Protein AF-A0A7U5S021-F1 (afdb_monomer_lite)

Secondary structure (DSSP, 8-state):
-----SSPPP-----HHHHHHHHHHHHHTT--HHHHHHHHHHHHTTS-SPPPPPPSSPPPPP--

Foldseek 3Di:
DPPPDVDDDDDDDDDPQVVVQVQVFQVQVVHGPVRQVVQQVCCVVPVDVDHDDTDPDRRDGDDD

Sequence (64 aa):
MPSKHKHPAITPRPAPELRERAKLAVAEVNSTLNGHIIDFLRWLVGDTDELPPRPKKPIPPFKQ

pLDDT: mean 88.12, std 12.24, range [54.38, 98.12]

Radius of gyration: 14.22 Å; chains: 1; bounding box: 42×34×23 Å

Organism: NCBI:txid222805

Structure (mmCIF, N/CA/C/O backbone):
data_AF-A0A7U5S021-F1
#
_entry.id   AF-A0A7U5S021-F1
#
loop_
_atom_site.group_PDB
_atom_site.id
_atom_site.type_symbol
_atom_site.label_atom_id
_atom_site.label_alt_id
_atom_site.label_comp_id
_atom_site.label_asym_id
_atom_site.label_entity_id
_atom_site.label_seq_id
_atom_site.pdbx_PDB_ins_code
_atom_site.Cartn_x
_atom_site.Cartn_y
_atom_site.Cartn_z
_atom_site.occupancy
_atom_site.B_iso_or_equiv
_atom_site.auth_seq_id
_atom_site.auth_comp_id
_atom_site.auth_asym_id
_atom_site.auth_atom_id
_atom_site.pdbx_PDB_model_num
ATOM 1 N N . MET A 1 1 ? 30.753 -3.576 -8.527 1.00 54.38 1 MET A N 1
ATOM 2 C CA . MET A 1 1 ? 29.999 -4.162 -7.395 1.00 54.38 1 MET A CA 1
ATOM 3 C C . MET A 1 1 ? 28.651 -4.620 -7.933 1.00 54.38 1 MET A C 1
ATOM 5 O O . MET A 1 1 ? 27.930 -3.760 -8.425 1.00 54.38 1 MET A O 1
ATOM 9 N N . PRO A 1 2 ? 28.314 -5.921 -7.951 1.00 54.38 2 PRO A N 1
ATOM 10 C CA . PRO A 1 2 ? 26.998 -6.332 -8.421 1.00 54.38 2 PRO A CA 1
ATOM 11 C C . PRO A 1 2 ? 25.967 -5.940 -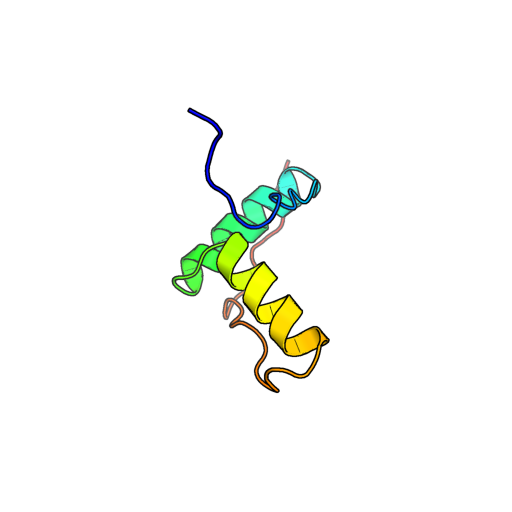7.357 1.00 54.38 2 PRO A C 1
ATOM 13 O O . PRO A 1 2 ? 26.124 -6.261 -6.179 1.00 54.38 2 PRO A O 1
ATOM 16 N N . SER A 1 3 ? 24.969 -5.160 -7.770 1.00 56.41 3 SER A N 1
ATOM 17 C CA . SER A 1 3 ? 23.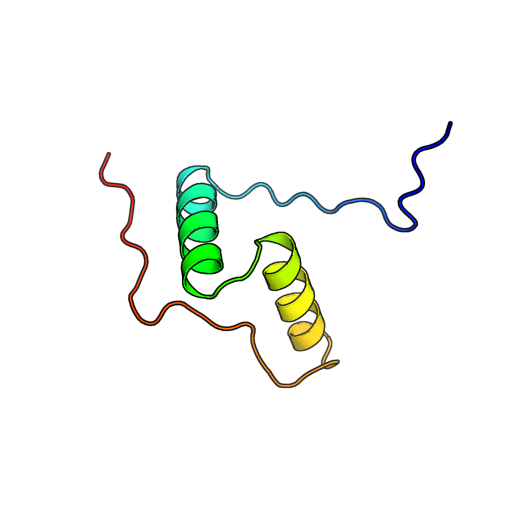912 -4.638 -6.904 1.00 56.41 3 SER A CA 1
ATOM 18 C C . SER A 1 3 ? 23.186 -5.793 -6.202 1.00 56.41 3 SER A C 1
ATOM 20 O O . SER A 1 3 ? 22.590 -6.652 -6.849 1.00 56.41 3 SER A O 1
ATOM 22 N N . LYS A 1 4 ? 23.302 -5.845 -4.868 1.00 60.31 4 LYS A N 1
ATOM 23 C CA . LYS A 1 4 ? 22.846 -6.934 -3.986 1.00 60.31 4 LYS A CA 1
ATOM 24 C C . LYS A 1 4 ? 21.341 -6.863 -3.695 1.00 60.31 4 LYS A C 1
ATOM 26 O O . LYS A 1 4 ? 20.937 -6.787 -2.536 1.00 60.31 4 LYS A O 1
ATOM 31 N N . HIS A 1 5 ? 20.493 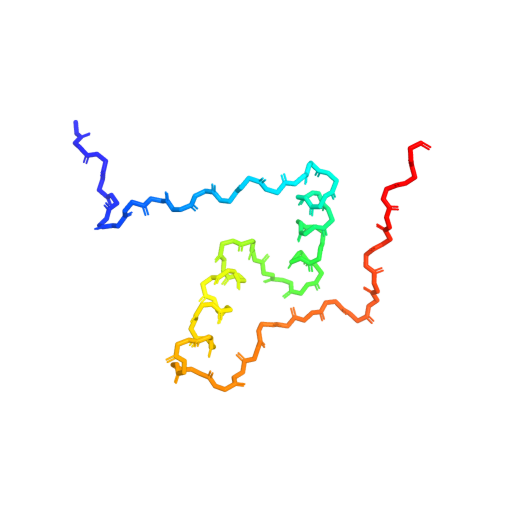-6.921 -4.712 1.00 62.94 5 HIS A N 1
ATOM 32 C CA . HIS A 1 5 ? 19.090 -7.260 -4.477 1.00 62.94 5 HIS A CA 1
ATOM 33 C C . HIS A 1 5 ? 18.923 -8.770 -4.652 1.00 62.94 5 HIS A C 1
ATOM 35 O O . HIS A 1 5 ? 19.037 -9.287 -5.758 1.00 62.94 5 HIS A O 1
ATOM 41 N N . LYS A 1 6 ? 18.684 -9.486 -3.539 1.00 69.38 6 LYS A N 1
ATOM 42 C CA . LYS A 1 6 ? 18.461 -10.949 -3.513 1.00 69.38 6 LYS A CA 1
ATOM 43 C C . LYS A 1 6 ? 17.309 -11.379 -4.437 1.00 69.38 6 LYS A C 1
ATOM 45 O O . LYS A 1 6 ? 17.292 -12.511 -4.906 1.00 69.38 6 LYS A O 1
ATOM 50 N N . HIS A 1 7 ? 16.379 -10.463 -4.712 1.00 75.62 7 HIS A N 1
ATOM 51 C CA . HIS A 1 7 ? 15.239 -10.655 -5.598 1.00 75.62 7 HIS A CA 1
ATOM 52 C C . HIS A 1 7 ? 15.143 -9.475 -6.580 1.00 75.62 7 HIS A C 1
ATOM 54 O O . HIS A 1 7 ? 15.288 -8.328 -6.141 1.00 75.62 7 HIS A O 1
ATOM 60 N N . PRO A 1 8 ? 14.912 -9.717 -7.884 1.00 77.62 8 PRO A N 1
ATOM 61 C CA . PRO A 1 8 ? 14.681 -8.653 -8.855 1.00 77.62 8 PRO A CA 1
ATOM 62 C C . PRO A 1 8 ? 13.485 -7.779 -8.465 1.00 77.62 8 PRO A C 1
ATOM 64 O O . PRO A 1 8 ? 12.472 -8.279 -7.978 1.00 77.62 8 PRO A O 1
ATOM 67 N N . ALA A 1 9 ? 13.587 -6.472 -8.705 1.00 76.94 9 ALA A N 1
ATOM 68 C CA . ALA A 1 9 ? 12.482 -5.558 -8.455 1.00 76.94 9 ALA A CA 1
ATOM 69 C C . ALA A 1 9 ? 11.348 -5.800 -9.460 1.00 76.94 9 ALA A C 1
ATOM 71 O O . ALA A 1 9 ? 11.556 -5.742 -10.673 1.00 76.94 9 ALA A O 1
ATOM 72 N N . ILE A 1 10 ? 10.129 -5.986 -8.959 1.00 81.06 10 ILE A N 1
ATOM 73 C CA . ILE A 1 10 ? 8.923 -5.908 -9.783 1.00 81.06 10 ILE A CA 1
ATOM 74 C C . ILE A 1 10 ? 8.516 -4.438 -9.823 1.00 81.06 10 ILE A C 1
ATOM 76 O O . ILE A 1 10 ? 8.269 -3.832 -8.784 1.00 81.06 10 ILE A O 1
ATOM 80 N N . THR A 1 11 ? 8.480 -3.844 -11.017 1.00 80.25 11 THR A N 1
ATOM 81 C CA . THR A 1 11 ? 8.063 -2.444 -11.198 1.00 80.25 11 THR A CA 1
ATOM 82 C C . THR A 1 11 ? 6.732 -2.401 -11.946 1.00 80.25 11 THR A C 1
ATOM 84 O O . THR A 1 11 ? 6.733 -2.455 -13.180 1.00 80.25 11 THR A O 1
ATOM 87 N N . PRO A 1 12 ? 5.592 -2.294 -11.238 1.00 77.81 12 PRO A N 1
ATOM 88 C CA . PRO A 1 12 ? 4.296 -2.091 -11.868 1.00 77.81 12 PRO A CA 1
ATOM 89 C C . PRO A 1 12 ? 4.309 -0.830 -12.739 1.00 77.81 12 PRO A C 1
ATOM 91 O O . PRO A 1 12 ? 4.921 0.182 -12.383 1.00 77.81 12 PRO A O 1
ATOM 94 N N . ARG A 1 13 ? 3.603 -0.877 -13.872 1.00 87.38 13 ARG A N 1
ATOM 95 C CA . ARG A 1 13 ? 3.441 0.251 -14.807 1.00 87.38 13 ARG A CA 1
ATOM 96 C C . ARG A 1 13 ? 1.979 0.727 -14.844 1.00 87.38 13 ARG A C 1
ATOM 98 O O . ARG A 1 13 ? 1.338 0.614 -15.885 1.00 87.38 13 ARG A O 1
ATOM 105 N N . PRO A 1 14 ? 1.413 1.204 -13.718 1.00 88.62 14 PRO A N 1
ATOM 106 C CA . PRO A 1 14 ? 0.060 1.745 -13.712 1.00 88.62 14 PRO A CA 1
ATOM 107 C C . PRO A 1 14 ? -0.008 3.031 -14.544 1.00 88.62 14 PRO A C 1
ATOM 109 O O . PRO A 1 14 ? 1.005 3.713 -14.732 1.00 88.62 14 PRO A O 1
ATOM 112 N N . ALA A 1 15 ? -1.217 3.393 -14.979 1.00 92.88 15 ALA A N 1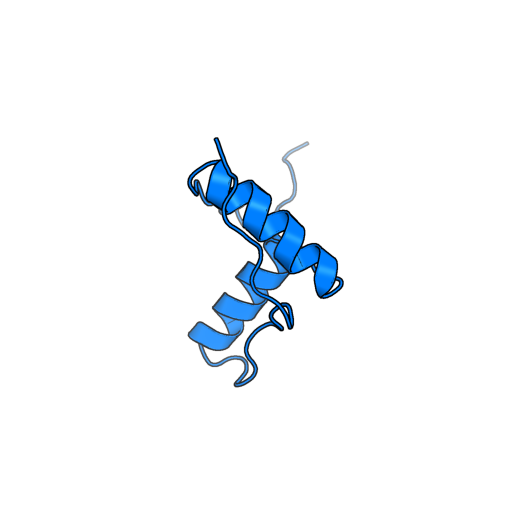
ATOM 113 C CA . ALA A 1 15 ? -1.470 4.701 -15.574 1.00 92.88 15 ALA A CA 1
ATOM 114 C C . ALA A 1 15 ? -0.943 5.824 -14.649 1.00 92.88 15 ALA A C 1
ATOM 116 O O . ALA A 1 15 ? -1.065 5.694 -13.424 1.00 92.88 15 ALA A O 1
ATOM 117 N N . PRO A 1 16 ? -0.378 6.924 -15.185 1.00 91.19 16 PRO A N 1
ATOM 118 C CA . PRO A 1 16 ? 0.217 7.985 -14.367 1.00 91.19 16 PRO A CA 1
ATOM 119 C C . PRO A 1 16 ? -0.737 8.544 -13.305 1.00 91.19 16 PRO A C 1
ATOM 121 O O . PRO A 1 16 ? -0.361 8.677 -12.145 1.00 91.19 16 PRO A O 1
ATOM 124 N N . GLU A 1 17 ? -2.000 8.765 -13.668 1.00 92.69 17 GLU A N 1
ATOM 125 C CA . GLU A 1 17 ? -3.033 9.253 -12.748 1.00 92.69 17 GLU A CA 1
ATOM 126 C C . GLU A 1 17 ? -3.286 8.280 -11.589 1.00 92.69 17 GLU A C 1
ATOM 128 O O . GLU A 1 17 ? -3.416 8.688 -10.434 1.00 92.69 17 GLU A O 1
ATOM 133 N N . LEU A 1 18 ? -3.305 6.973 -11.876 1.00 93.12 18 LEU A N 1
ATOM 134 C CA . LEU A 1 18 ? -3.441 5.940 -10.852 1.00 93.12 18 LEU A CA 1
ATOM 135 C C . LEU A 1 18 ? -2.206 5.902 -9.949 1.00 93.12 18 LEU A C 1
ATOM 137 O O . LEU A 1 18 ? -2.349 5.756 -8.738 1.00 93.12 18 LEU A O 1
ATOM 141 N N . ARG A 1 19 ? -1.005 6.070 -10.514 1.00 92.62 19 ARG A N 1
ATOM 142 C CA . ARG A 1 19 ? 0.241 6.117 -9.740 1.00 92.62 19 ARG A CA 1
ATOM 143 C C . ARG A 1 19 ? 0.222 7.256 -8.726 1.00 92.62 19 ARG A C 1
ATOM 145 O O . ARG A 1 19 ? 0.557 7.024 -7.567 1.00 92.62 19 ARG A O 1
ATOM 152 N N . GLU A 1 20 ? -0.164 8.458 -9.141 1.00 93.31 20 GLU A N 1
ATOM 153 C CA . GLU A 1 20 ? -0.210 9.614 -8.240 1.00 93.31 20 GLU A CA 1
ATOM 154 C C . GLU A 1 20 ? -1.291 9.450 -7.168 1.00 93.31 20 GLU A C 1
ATOM 156 O O . GLU A 1 20 ? -1.019 9.645 -5.983 1.00 93.31 20 GLU A O 1
ATOM 161 N N . ARG A 1 21 ? -2.484 8.966 -7.535 1.00 94.75 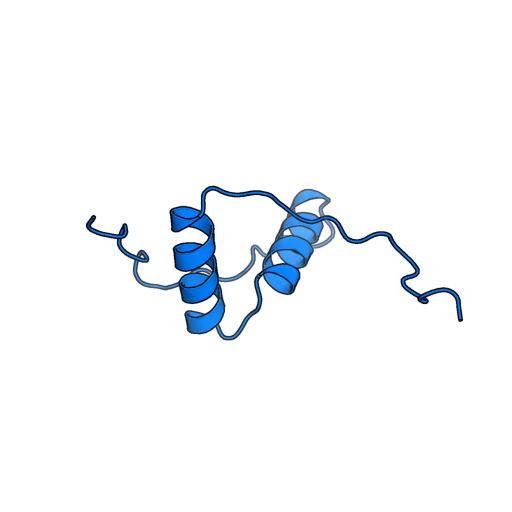21 ARG A N 1
ATOM 162 C CA . ARG A 1 21 ? -3.542 8.670 -6.553 1.00 94.75 21 ARG A CA 1
ATOM 163 C C . ARG A 1 21 ? -3.126 7.591 -5.555 1.00 94.75 21 ARG A C 1
ATOM 165 O O . ARG A 1 21 ? -3.417 7.714 -4.369 1.00 94.75 21 ARG A O 1
ATOM 172 N N . ALA A 1 22 ? -2.420 6.560 -6.011 1.00 94.31 22 ALA A N 1
ATOM 173 C CA . ALA A 1 22 ? -1.931 5.494 -5.147 1.00 94.31 22 ALA A CA 1
ATOM 174 C C . ALA A 1 22 ? -0.841 5.990 -4.182 1.00 94.31 22 ALA A C 1
ATOM 176 O O . ALA A 1 22 ? -0.845 5.584 -3.023 1.00 94.31 22 ALA A O 1
ATOM 177 N N . LYS A 1 23 ? 0.045 6.906 -4.606 1.00 94.06 23 LYS A N 1
ATOM 178 C CA . LYS A 1 23 ? 1.015 7.555 -3.701 1.00 94.06 23 LYS A CA 1
ATOM 179 C C . LYS A 1 23 ? 0.321 8.341 -2.587 1.00 94.06 23 LYS A C 1
ATOM 181 O O . LYS A 1 23 ? 0.736 8.243 -1.437 1.00 94.06 23 LYS A O 1
ATOM 186 N N . LEU A 1 24 ? -0.729 9.092 -2.922 1.00 95.25 24 LEU A N 1
ATOM 187 C CA . LEU A 1 24 ? -1.515 9.833 -1.931 1.00 95.25 24 LEU A CA 1
ATOM 188 C C . LEU A 1 24 ? -2.222 8.882 -0.960 1.00 95.25 24 LEU A C 1
ATOM 190 O O . LEU A 1 24 ? -2.174 9.092 0.249 1.00 95.25 24 LEU A O 1
ATOM 194 N N . ALA A 1 25 ? -2.817 7.806 -1.484 1.00 95.81 25 ALA A N 1
ATOM 195 C CA . ALA A 1 25 ? -3.515 6.814 -0.677 1.00 95.81 25 ALA A CA 1
ATOM 196 C C . ALA A 1 25 ? -2.598 6.166 0.369 1.00 95.81 25 ALA A C 1
ATOM 198 O O . ALA A 1 25 ? -2.951 6.120 1.544 1.00 95.81 25 ALA A O 1
ATOM 199 N N . VAL A 1 26 ? -1.412 5.697 -0.035 1.00 95.69 26 VAL A N 1
ATOM 200 C CA . VAL A 1 26 ? -0.483 5.053 0.908 1.00 95.69 26 VAL A CA 1
ATOM 201 C C . VAL A 1 26 ? 0.087 6.042 1.925 1.00 95.69 26 VAL A C 1
ATOM 203 O O . VAL A 1 26 ? 0.334 5.649 3.061 1.00 95.69 26 VAL A O 1
ATOM 206 N N . ALA A 1 27 ? 0.246 7.319 1.561 1.00 94.88 27 ALA A N 1
ATOM 207 C CA . ALA A 1 27 ? 0.708 8.351 2.486 1.00 94.88 27 ALA A CA 1
ATOM 208 C C . ALA A 1 27 ? -0.309 8.629 3.610 1.00 94.88 27 ALA A C 1
ATOM 210 O O . ALA A 1 27 ? 0.096 8.765 4.760 1.00 94.88 27 ALA A O 1
ATOM 211 N N . GLU A 1 28 ? -1.617 8.649 3.315 1.00 96.06 28 GLU A N 1
ATOM 212 C CA . GLU A 1 28 ? -2.672 8.873 4.326 1.00 96.06 28 GLU A CA 1
ATOM 213 C C . GLU A 1 28 ? -2.690 7.785 5.414 1.00 96.06 28 GLU A C 1
ATOM 215 O O . GLU A 1 28 ? -3.012 8.056 6.570 1.00 96.06 28 GLU A O 1
ATOM 220 N N . VAL A 1 29 ? -2.304 6.559 5.058 1.00 95.56 29 VAL A N 1
ATOM 221 C CA . VAL A 1 29 ? -2.230 5.410 5.976 1.00 95.56 29 VAL A CA 1
ATOM 222 C C . VAL A 1 29 ? -0.808 5.135 6.482 1.00 95.56 29 VAL A C 1
ATOM 224 O O . VAL A 1 29 ? -0.537 4.045 6.979 1.00 95.56 29 VAL A O 1
ATOM 227 N N . ASN A 1 30 ? 0.106 6.109 6.367 1.00 93.69 30 ASN A N 1
ATOM 228 C CA . ASN A 1 30 ? 1.506 6.015 6.807 1.00 93.69 30 ASN A CA 1
ATOM 229 C C . ASN A 1 30 ? 2.264 4.797 6.240 1.00 93.69 30 ASN A C 1
ATOM 231 O O . ASN A 1 30 ? 3.058 4.160 6.932 1.00 93.69 30 ASN A O 1
ATOM 235 N N . SER A 1 31 ? 2.023 4.460 4.973 1.00 94.44 31 SER A N 1
ATOM 236 C CA . SER A 1 31 ? 2.645 3.334 4.273 1.00 94.44 31 SER A CA 1
ATOM 237 C C . SER A 1 31 ? 3.371 3.781 2.995 1.00 94.44 31 SER A C 1
ATOM 239 O O . SER A 1 31 ? 3.489 4.966 2.682 1.00 94.44 31 SER A O 1
ATOM 241 N N . THR A 1 32 ? 3.885 2.813 2.236 1.00 94.31 32 THR A N 1
ATOM 242 C CA . THR A 1 32 ? 4.540 3.024 0.938 1.00 94.31 32 THR A CA 1
ATOM 243 C C . THR A 1 32 ? 3.914 2.132 -0.127 1.00 94.31 32 THR A C 1
ATOM 245 O O . THR A 1 32 ? 3.357 1.084 0.191 1.00 94.31 32 THR A O 1
ATOM 248 N N . LEU A 1 33 ? 4.056 2.500 -1.407 1.00 92.12 33 LEU A N 1
ATOM 249 C CA . LEU A 1 33 ? 3.555 1.678 -2.518 1.00 92.12 33 LEU A CA 1
ATOM 250 C C . LEU A 1 33 ? 4.126 0.259 -2.488 1.00 92.12 33 LEU A C 1
ATOM 252 O O . LEU A 1 33 ? 3.389 -0.704 -2.652 1.00 92.12 33 LEU A O 1
ATOM 256 N N . ASN A 1 34 ? 5.435 0.135 -2.264 1.00 91.69 34 ASN A N 1
ATOM 257 C CA . ASN A 1 34 ? 6.087 -1.167 -2.209 1.00 91.69 34 ASN A CA 1
ATOM 258 C C . ASN A 1 34 ? 5.594 -1.997 -1.015 1.00 91.69 34 ASN A C 1
ATOM 260 O O . ASN A 1 34 ? 5.297 -3.172 -1.190 1.00 91.69 34 ASN A O 1
ATOM 264 N N . GLY A 1 35 ? 5.463 -1.384 0.168 1.00 93.25 35 GLY A N 1
ATOM 265 C CA . GLY A 1 35 ? 4.922 -2.054 1.354 1.00 93.25 35 GLY A CA 1
ATOM 266 C C . GLY A 1 35 ? 3.506 -2.573 1.117 1.00 93.25 35 GLY A C 1
ATOM 267 O O . GLY A 1 35 ? 3.262 -3.761 1.263 1.00 93.25 35 GLY A O 1
ATOM 268 N N . HIS A 1 36 ? 2.616 -1.718 0.607 1.00 95.00 36 HIS A N 1
ATOM 269 C CA . HIS A 1 36 ? 1.245 -2.107 0.271 1.00 95.00 36 HIS A CA 1
ATOM 270 C C . HIS A 1 36 ? 1.159 -3.251 -0.738 1.00 95.00 36 HIS A C 1
ATOM 272 O O . HIS A 1 36 ? 0.320 -4.133 -0.588 1.00 95.00 36 HIS A O 1
ATOM 278 N N . ILE A 1 37 ? 2.005 -3.244 -1.772 1.00 93.38 37 ILE A N 1
ATOM 279 C CA . ILE A 1 37 ? 2.034 -4.333 -2.752 1.00 93.38 37 ILE A CA 1
ATOM 280 C C . ILE A 1 37 ? 2.494 -5.630 -2.084 1.00 93.38 37 ILE A C 1
ATOM 282 O O . ILE A 1 37 ? 1.883 -6.666 -2.313 1.00 93.38 37 ILE A O 1
ATOM 286 N N . ILE A 1 38 ? 3.538 -5.586 -1.255 1.00 93.94 38 ILE A N 1
ATOM 287 C CA . ILE A 1 38 ? 4.030 -6.773 -0.544 1.00 93.94 38 ILE A CA 1
ATOM 288 C C . ILE A 1 38 ? 2.965 -7.315 0.413 1.00 93.94 38 ILE A C 1
ATOM 290 O O . ILE A 1 38 ? 2.725 -8.518 0.418 1.00 93.94 38 ILE A O 1
ATOM 294 N N . ASP A 1 39 ? 2.303 -6.452 1.180 1.00 95.81 39 ASP A N 1
ATOM 295 C CA . ASP A 1 39 ? 1.268 -6.862 2.133 1.00 95.81 39 ASP A CA 1
ATOM 296 C C . ASP A 1 39 ? 0.036 -7.422 1.413 1.00 95.81 39 ASP A C 1
ATOM 298 O O . ASP A 1 39 ? -0.503 -8.451 1.813 1.00 95.81 39 ASP A O 1
ATOM 302 N N . PHE A 1 40 ? -0.349 -6.827 0.281 1.00 95.69 40 PHE A N 1
ATOM 303 C CA . PHE A 1 40 ? -1.380 -7.396 -0.582 1.00 95.69 40 PHE A CA 1
ATOM 304 C C . PHE A 1 40 ? -0.982 -8.771 -1.130 1.00 95.69 40 PHE A C 1
ATOM 306 O O . PHE A 1 40 ? -1.808 -9.677 -1.156 1.00 95.69 40 PHE A O 1
ATOM 313 N N . LEU A 1 41 ? 0.272 -8.949 -1.560 1.00 95.62 41 LEU A N 1
ATOM 314 C CA . LEU A 1 41 ? 0.756 -10.241 -2.048 1.00 95.62 41 LEU A CA 1
ATOM 315 C C . LEU A 1 41 ? 0.772 -11.296 -0.940 1.00 95.62 41 LEU A C 1
ATOM 317 O O . LEU A 1 41 ? 0.391 -12.428 -1.209 1.00 95.62 41 LEU A O 1
ATOM 321 N N . ARG A 1 42 ? 1.153 -10.930 0.290 1.00 97.38 42 ARG A N 1
ATOM 322 C CA . ARG A 1 42 ? 1.083 -11.814 1.465 1.00 97.38 42 ARG A CA 1
ATOM 323 C C . ARG A 1 42 ? -0.345 -12.257 1.748 1.00 97.38 42 ARG A C 1
ATOM 325 O O . ARG A 1 42 ? -0.585 -13.445 1.923 1.00 97.38 42 ARG A O 1
ATOM 332 N N . TRP A 1 43 ? -1.289 -11.319 1.726 1.00 98.06 43 TRP A N 1
ATOM 333 C CA . TRP A 1 43 ? -2.706 -11.644 1.846 1.00 98.06 43 TRP A CA 1
ATOM 334 C C . TRP A 1 43 ? -3.169 -12.581 0.722 1.00 98.06 43 TRP A C 1
ATOM 336 O O . TRP A 1 43 ? -3.802 -13.602 0.970 1.00 98.06 43 TRP A O 1
ATOM 346 N N . LEU A 1 44 ? -2.780 -12.283 -0.520 1.00 97.75 44 LEU A N 1
ATOM 347 C CA . LEU A 1 44 ? -3.168 -13.059 -1.697 1.00 97.75 44 LEU A CA 1
ATOM 348 C C . LEU A 1 44 ? -2.664 -14.510 -1.655 1.00 97.75 44 LEU A C 1
ATOM 350 O O . LEU A 1 44 ? -3.356 -15.399 -2.146 1.00 97.75 44 LEU A O 1
ATOM 354 N N . VAL A 1 45 ? -1.471 -14.755 -1.101 1.00 98.12 45 VAL A N 1
ATOM 355 C CA . VAL A 1 45 ? -0.910 -16.113 -0.956 1.00 98.12 45 VAL A CA 1
ATOM 356 C C . VAL A 1 45 ? -1.332 -16.810 0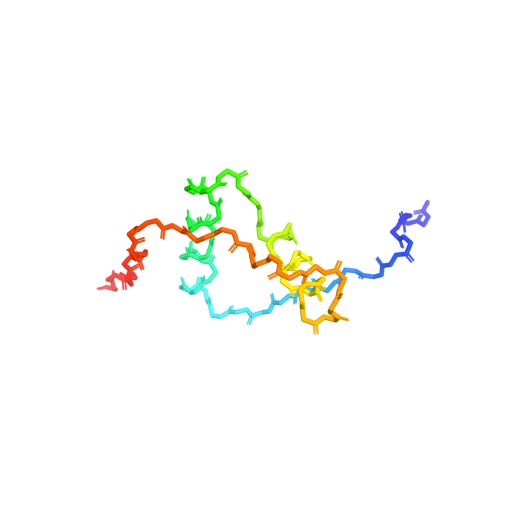.342 1.00 98.12 45 VAL A C 1
ATOM 358 O O . VAL A 1 45 ? -0.961 -17.964 0.543 1.00 98.12 45 VAL A O 1
ATOM 361 N N . GLY A 1 46 ? -2.117 -16.145 1.196 1.00 97.69 46 GLY A N 1
ATOM 362 C CA . GLY A 1 46 ? -2.605 -16.697 2.461 1.00 97.69 46 GLY A CA 1
ATOM 363 C C . GLY A 1 46 ? -1.599 -16.654 3.616 1.00 97.69 46 GLY A C 1
ATOM 364 O O . GLY A 1 46 ? -1.798 -17.346 4.609 1.00 97.69 46 GLY A O 1
ATOM 365 N N . ASP A 1 47 ? -0.536 -15.848 3.521 1.00 98.12 47 ASP A N 1
ATOM 366 C CA . ASP A 1 47 ? 0.399 -15.624 4.640 1.00 98.12 47 ASP A CA 1
ATOM 367 C C . ASP A 1 47 ? -0.243 -14.786 5.764 1.00 98.12 47 ASP A C 1
ATOM 369 O O . ASP A 1 47 ? 0.233 -14.782 6.900 1.00 98.12 47 ASP A O 1
ATOM 373 N N . THR A 1 48 ? -1.295 -14.031 5.440 1.00 97.31 48 THR A N 1
ATOM 374 C CA . THR A 1 48 ? -2.082 -13.219 6.375 1.00 97.31 48 THR A CA 1
ATOM 375 C C . THR A 1 48 ? -3.528 -13.109 5.896 1.00 97.31 48 THR A C 1
ATOM 377 O O . THR A 1 48 ? -3.777 -13.032 4.696 1.00 97.31 48 THR A O 1
ATOM 380 N N . ASP A 1 49 ? -4.481 -13.035 6.824 1.00 97.50 49 ASP A N 1
ATOM 381 C CA . ASP A 1 49 ? -5.890 -12.745 6.518 1.00 97.50 49 ASP A CA 1
ATOM 382 C C . ASP A 1 49 ? -6.185 -11.232 6.481 1.00 97.50 49 ASP A C 1
ATOM 384 O O . ASP A 1 49 ? -7.274 -10.801 6.093 1.00 97.50 49 ASP A O 1
ATOM 388 N N . GLU A 1 50 ? -5.211 -10.403 6.866 1.00 96.06 50 GLU A N 1
ATOM 389 C CA . GLU A 1 50 ? -5.360 -8.952 6.944 1.00 96.06 50 GLU A CA 1
ATOM 390 C C . GLU A 1 50 ? -4.962 -8.267 5.630 1.00 96.06 50 GLU A C 1
ATOM 392 O O . GLU A 1 50 ? -3.831 -8.372 5.156 1.00 96.06 50 GLU A O 1
ATOM 397 N N . LEU A 1 51 ? -5.897 -7.506 5.056 1.00 95.88 51 LEU A N 1
ATOM 398 C CA . LEU A 1 51 ? -5.633 -6.635 3.912 1.00 95.88 51 LEU A CA 1
ATOM 399 C C . LEU A 1 51 ? -4.879 -5.364 4.340 1.00 95.88 51 LEU A C 1
ATOM 401 O O . LEU A 1 51 ? -5.146 -4.832 5.423 1.00 95.88 51 LEU A O 1
ATOM 405 N N . PRO A 1 52 ? -4.015 -4.796 3.473 1.00 95.75 52 PRO A N 1
ATOM 406 C CA . PRO A 1 52 ? -3.370 -3.523 3.764 1.00 95.75 52 PRO A CA 1
ATOM 407 C C . PRO A 1 52 ? -4.410 -2.400 3.959 1.00 95.75 52 PRO A C 1
ATOM 409 O O . PRO A 1 52 ? -5.446 -2.376 3.280 1.00 95.75 52 PRO A O 1
ATOM 412 N N . PRO A 1 53 ? -4.157 -1.456 4.883 1.00 95.12 53 PRO A N 1
ATOM 413 C CA . PRO A 1 53 ? -5.128 -0.436 5.259 1.00 95.12 53 PRO A CA 1
ATOM 414 C C . PRO A 1 53 ? -5.406 0.529 4.107 1.00 95.12 53 PRO A C 1
ATOM 416 O O . PRO A 1 53 ? -4.498 1.004 3.440 1.00 95.12 53 PRO A O 1
ATOM 419 N N . ARG A 1 54 ? -6.673 0.900 3.918 1.00 95.00 54 ARG A N 1
ATOM 420 C CA . ARG A 1 54 ? -7.078 1.908 2.928 1.00 95.00 54 ARG A CA 1
ATOM 421 C C . ARG A 1 54 ? -7.407 3.254 3.588 1.00 95.00 54 ARG A C 1
ATOM 423 O O . ARG A 1 54 ? -7.913 3.258 4.713 1.00 95.00 54 ARG A O 1
ATOM 430 N N . PRO A 1 55 ? -7.203 4.382 2.884 1.00 95.12 55 PRO A N 1
ATOM 431 C CA . PRO A 1 55 ? -7.737 5.683 3.279 1.00 95.12 55 PRO A CA 1
ATOM 432 C C . PRO A 1 55 ? -9.216 5.623 3.659 1.00 95.12 55 PRO A C 1
ATOM 434 O O . PRO A 1 55 ? -9.999 4.891 3.042 1.00 95.12 55 PRO A O 1
ATOM 437 N N . LYS A 1 56 ? -9.626 6.434 4.640 1.00 93.75 56 LYS A N 1
ATOM 438 C CA . LYS A 1 56 ? -11.044 6.501 5.042 1.00 93.75 56 LYS A CA 1
ATOM 439 C C . LYS A 1 56 ? -11.895 7.188 3.980 1.00 93.75 56 LYS A C 1
ATOM 441 O O . LYS A 1 56 ? -13.080 6.885 3.850 1.00 93.75 56 LYS A O 1
ATOM 446 N N . LYS A 1 57 ? -11.302 8.123 3.236 1.00 93.62 57 LYS A N 1
ATOM 447 C CA . LYS A 1 57 ? -11.958 8.846 2.147 1.00 93.62 57 LYS A CA 1
ATOM 448 C C . LYS A 1 57 ? -11.364 8.412 0.805 1.00 93.62 57 LYS A C 1
ATOM 450 O O . LYS A 1 57 ? -10.156 8.211 0.717 1.00 93.62 57 LYS A O 1
ATOM 455 N N . PRO A 1 58 ? -12.179 8.276 -0.255 1.00 91.12 58 PRO A N 1
ATOM 456 C CA . PRO A 1 58 ? -11.654 8.004 -1.586 1.00 91.12 58 PRO A CA 1
ATOM 457 C C . PRO A 1 58 ? -10.699 9.113 -2.035 1.00 91.12 58 PRO A C 1
ATOM 459 O O . PRO A 1 58 ? -11.037 10.292 -1.936 1.00 91.12 58 PRO A O 1
ATOM 462 N N . ILE A 1 59 ? -9.544 8.740 -2.594 1.00 93.12 59 ILE A N 1
ATOM 463 C CA . ILE A 1 59 ? -8.674 9.710 -3.266 1.00 93.12 59 ILE A CA 1
ATOM 464 C C . ILE A 1 59 ? -9.371 10.138 -4.564 1.00 93.12 59 ILE A C 1
ATOM 466 O O . ILE A 1 59 ? -9.604 9.274 -5.426 1.00 93.12 59 ILE A O 1
ATOM 470 N N . PRO A 1 60 ? -9.728 11.427 -4.721 1.00 88.06 60 PRO A N 1
ATOM 471 C CA . PRO A 1 60 ? -10.471 11.890 -5.884 1.00 88.06 60 PRO A CA 1
ATOM 472 C C . PRO A 1 60 ? -9.687 11.625 -7.179 1.00 88.06 60 PRO A C 1
ATOM 474 O O . PRO A 1 60 ? -8.453 11.549 -7.154 1.00 88.06 60 PRO A O 1
ATOM 477 N N . PRO A 1 61 ? -10.376 11.435 -8.317 1.00 84.00 61 PRO A N 1
ATOM 478 C CA . PRO A 1 61 ? -9.708 11.428 -9.611 1.00 84.00 61 PRO A CA 1
ATOM 479 C C . PRO A 1 61 ? -9.049 12.793 -9.851 1.00 84.00 61 PRO A C 1
ATOM 481 O O . PRO A 1 61 ? -9.582 13.821 -9.425 1.00 84.00 61 PRO A O 1
ATOM 484 N N . PHE A 1 62 ? -7.898 12.810 -10.530 1.00 76.75 62 PHE A N 1
ATOM 485 C CA . PHE A 1 62 ? -7.339 14.068 -11.015 1.00 76.75 62 PHE A CA 1
ATOM 486 C C . PHE A 1 62 ? -8.345 14.680 -11.993 1.00 76.75 62 PHE A C 1
ATOM 488 O O . PHE A 1 62 ? -8.778 14.016 -12.933 1.00 76.75 62 PHE A O 1
ATOM 495 N N . LYS A 1 63 ? -8.754 15.924 -11.740 1.00 62.91 63 LYS A N 1
ATOM 496 C CA . LYS A 1 63 ? -9.459 16.710 -12.751 1.00 62.91 63 LYS A CA 1
ATOM 497 C C . LYS A 1 63 ? -8.392 17.218 -13.716 1.00 62.91 63 LYS A C 1
ATOM 499 O O . LYS A 1 63 ? -7.491 17.929 -13.274 1.00 62.91 63 LYS A O 1
ATOM 504 N N . GLN A 1 64 ? -8.459 16.753 -14.961 1.00 57.00 64 GLN A N 1
ATOM 505 C CA . GLN A 1 64 ? -7.709 17.325 -16.078 1.00 57.00 64 GLN A CA 1
ATOM 506 C C . GLN A 1 64 ? -8.193 18.748 -16.358 1.00 57.00 64 GLN A C 1
ATOM 508 O O . GLN A 1 64 ? -9.405 19.001 -16.150 1.00 57.00 64 GLN A O 1
#